Protein AF-A0A5C8FUF2-F1 (afdb_monomer)

Solvent-accessible surface area (backbone atoms only — not comparable to full-atom values): 7375 Å² total; per-residue (Å²): 137,84,82,68,69,65,56,50,54,52,51,47,59,47,56,72,67,44,73,64,75,68,69,52,66,63,63,60,50,50,52,53,53,59,52,44,55,52,45,71,71,69,60,53,59,27,36,35,32,44,60,35,65,96,35,64,66,57,53,54,49,41,70,75,37,76,87,41,49,70,48,51,27,16,84,68,35,82,94,23,50,56,76,91,68,97,74,64,56,33,38,42,30,76,59,70,87,81,80,84,71,74,99,71,94,75,90,77,96,68,97,62,71,53,74,52,75,121

Organism: NCBI:txid29522

pLDDT: mean 71.87, std 22.75, range [31.62, 96.38]

Sequence (118 aa):
MITNKNYVEQYKILNDKNKFYYESNLSIFNMVNEISLFIDYLKPKNILDYGCGNGVLLKLLKHKYPKINIDGYDPAIKEFSVIPNNHYDMIINTDVLEHTYTKKRYCGCSKSYQIFIK

Nearest PDB structures (foldseek):
  5icg-assembly1_A-2  TM=6.491E-01  e=5.049E-02  Thalictrum flavum subsp. glaucum
  2gpy-assembly1_A  TM=6.168E-01  e=5.778E-02  Halalkalibacterium halodurans C-125
  2gpy-assembly1_B  TM=5.607E-01  e=8.661E-02  Halalkalibacterium halodurans C-125
  5zw3-assembly1_B  TM=4.546E-01  e=3.368E-02  Bacillus subtilis subsp. subtilis str. 168
  5zw3-assembly1_A  TM=4.537E-01  e=4.719E-02  Bacillus subtilis subsp. subtilis str. 168

Radius of gyration: 15.16 Å; Cα contacts (8 Å, |Δi|>4): 128; chains: 1; bounding box: 32×31×42 Å

Structure (mmCIF, N/CA/C/O backbone):
data_AF-A0A5C8FUF2-F1
#
_entry.id   AF-A0A5C8FUF2-F1
#
loop_
_atom_site.group_PDB
_atom_site.id
_atom_site.type_symbol
_atom_site.label_atom_id
_atom_site.label_alt_id
_atom_site.label_comp_id
_atom_site.label_asym_id
_atom_site.label_entity_id
_atom_site.label_seq_id
_atom_site.pdbx_PDB_ins_code
_atom_site.Cartn_x
_atom_site.Cartn_y
_atom_site.Cartn_z
_atom_site.occupancy
_atom_site.B_iso_or_equiv
_atom_site.auth_seq_id
_atom_site.auth_comp_id
_atom_site.auth_asym_id
_atom_site.auth_atom_id
_atom_site.pdbx_PDB_model_num
ATOM 1 N N . MET A 1 1 ? -3.321 -12.705 -31.361 1.00 35.84 1 MET A N 1
ATOM 2 C CA . MET A 1 1 ? -2.532 -12.487 -30.129 1.00 35.84 1 MET A CA 1
ATOM 3 C C . MET A 1 1 ? -1.223 -11.805 -30.505 1.00 35.84 1 MET A C 1
ATOM 5 O O . MET A 1 1 ? -0.317 -12.471 -30.981 1.00 35.84 1 MET A O 1
ATOM 9 N N . ILE A 1 2 ? -1.149 -10.477 -30.384 1.00 31.62 2 ILE A N 1
ATOM 10 C CA . ILE A 1 2 ? 0.091 -9.717 -30.603 1.00 31.62 2 ILE A CA 1
ATOM 11 C C . ILE A 1 2 ? 0.739 -9.566 -29.227 1.00 31.62 2 ILE A C 1
ATOM 13 O O . ILE A 1 2 ? 0.352 -8.702 -28.445 1.00 31.62 2 ILE A O 1
ATOM 17 N N . THR A 1 3 ? 1.669 -10.455 -28.884 1.00 41.84 3 THR A N 1
ATOM 18 C CA . THR A 1 3 ? 2.473 -10.324 -27.663 1.00 41.84 3 THR A CA 1
ATOM 19 C C . THR A 1 3 ? 3.472 -9.194 -27.869 1.00 41.84 3 THR A C 1
ATOM 21 O O . THR A 1 3 ? 4.501 -9.360 -28.527 1.00 41.84 3 THR A O 1
ATOM 24 N N . ASN A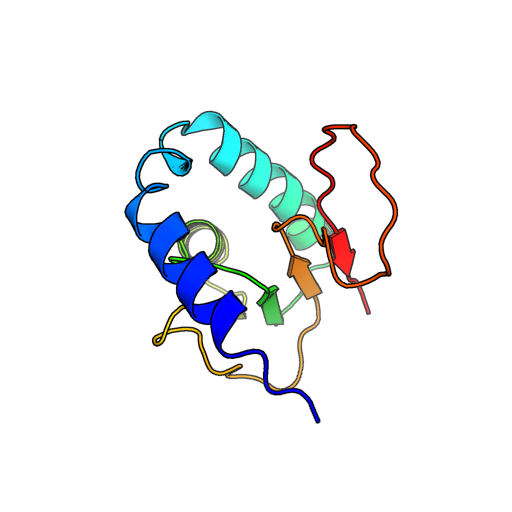 1 4 ? 3.121 -8.024 -27.349 1.00 46.84 4 ASN A N 1
ATOM 25 C CA . ASN A 1 4 ? 3.828 -6.767 -27.529 1.00 46.84 4 ASN A CA 1
ATOM 26 C C . ASN A 1 4 ? 5.077 -6.707 -26.627 1.00 46.84 4 ASN A C 1
ATOM 28 O O . ASN A 1 4 ? 5.119 -5.978 -25.641 1.00 46.84 4 ASN A O 1
ATOM 32 N N . LYS A 1 5 ? 6.096 -7.517 -26.951 1.00 47.34 5 LYS A N 1
ATOM 33 C CA . LYS A 1 5 ? 7.379 -7.603 -26.217 1.00 47.34 5 LYS A CA 1
ATOM 34 C C . LYS A 1 5 ? 8.087 -6.244 -26.059 1.00 47.34 5 LYS A C 1
ATOM 36 O O . LYS A 1 5 ? 8.873 -6.077 -25.139 1.00 47.34 5 LYS A O 1
ATOM 41 N N . ASN A 1 6 ? 7.753 -5.274 -26.911 1.00 55.00 6 ASN A N 1
ATOM 42 C CA . ASN A 1 6 ? 8.388 -3.960 -26.997 1.00 55.00 6 ASN A CA 1
ATOM 43 C C . ASN A 1 6 ? 8.047 -3.021 -25.818 1.00 55.00 6 ASN A C 1
ATOM 45 O O . ASN A 1 6 ? 8.874 -2.211 -25.419 1.00 55.00 6 ASN A O 1
ATOM 49 N N . TYR A 1 7 ? 6.855 -3.138 -25.219 1.00 54.12 7 TYR A N 1
ATOM 50 C CA . TYR A 1 7 ? 6.425 -2.202 -24.165 1.00 54.12 7 TYR A CA 1
ATOM 51 C C . TYR A 1 7 ? 7.139 -2.452 -22.839 1.00 54.12 7 TYR A C 1
ATOM 53 O O . TYR 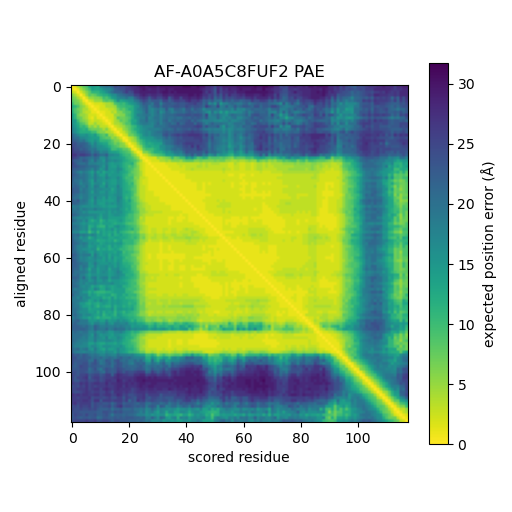A 1 7 ? 7.636 -1.519 -22.221 1.00 54.12 7 TYR A O 1
ATOM 61 N N . VAL A 1 8 ? 7.258 -3.717 -22.429 1.00 56.34 8 VAL A N 1
ATOM 62 C CA . VAL A 1 8 ? 7.955 -4.091 -21.186 1.00 56.34 8 VAL A CA 1
ATOM 63 C C . VAL A 1 8 ? 9.418 -3.638 -21.221 1.00 56.34 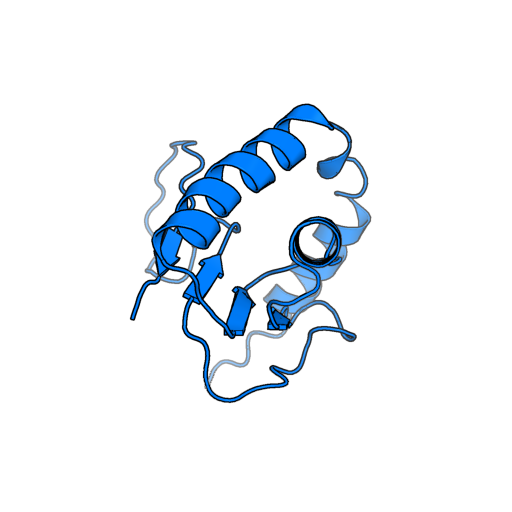8 VAL A C 1
ATOM 65 O O . VAL A 1 8 ? 9.968 -3.214 -20.209 1.00 56.34 8 VAL A O 1
ATOM 68 N N . GLU A 1 9 ? 10.050 -3.696 -22.392 1.00 58.50 9 GLU A N 1
ATOM 69 C CA . GLU A 1 9 ? 11.435 -3.268 -22.585 1.00 58.50 9 GLU A CA 1
ATOM 70 C C . GLU A 1 9 ? 11.574 -1.737 -22.553 1.00 58.50 9 GLU A C 1
ATOM 72 O O . GLU A 1 9 ? 12.472 -1.216 -21.894 1.00 58.50 9 GLU A O 1
ATOM 77 N N . GLN A 1 10 ? 10.627 -1.002 -23.147 1.00 56.66 10 GLN A N 1
ATOM 78 C CA . GLN A 1 10 ? 10.561 0.461 -23.045 1.00 56.66 10 GLN A CA 1
ATOM 79 C C . GLN A 1 10 ? 10.362 0.946 -21.598 1.00 56.66 10 GLN A C 1
ATOM 81 O O . GLN A 1 10 ? 11.044 1.882 -21.176 1.00 56.66 10 GLN A O 1
ATOM 86 N N . TYR A 1 11 ? 9.505 0.282 -20.813 1.00 53.50 11 TYR A N 1
ATOM 87 C CA . TYR A 1 11 ? 9.304 0.596 -19.391 1.00 53.50 11 TYR A CA 1
ATOM 88 C C . TYR A 1 11 ? 10.578 0.390 -18.558 1.00 53.50 11 TYR A C 1
ATOM 90 O O . TYR A 1 11 ? 10.899 1.219 -17.706 1.00 53.50 11 TYR A O 1
ATOM 98 N N . LYS A 1 12 ? 11.364 -0.657 -18.842 1.00 55.91 12 LYS A N 1
ATOM 99 C CA . LYS A 1 12 ? 12.662 -0.879 -18.177 1.00 55.91 12 LYS A CA 1
ATOM 100 C C . LYS A 1 12 ? 13.648 0.260 -18.448 1.00 55.91 12 LYS A C 1
ATOM 102 O O . LYS A 1 12 ? 14.275 0.756 -17.517 1.00 55.91 12 LYS A O 1
ATOM 107 N N . ILE A 1 13 ? 13.730 0.720 -19.699 1.00 56.75 13 ILE A N 1
ATOM 108 C CA . ILE A 1 13 ? 14.621 1.821 -20.105 1.00 56.75 13 ILE A CA 1
ATOM 109 C C . ILE A 1 13 ? 14.196 3.156 -19.464 1.00 56.75 13 ILE A C 1
ATOM 111 O O . ILE A 1 13 ? 15.047 3.982 -19.126 1.00 56.75 13 ILE A O 1
ATOM 115 N N . LEU A 1 14 ? 12.891 3.381 -19.282 1.00 53.75 14 LEU A N 1
ATOM 116 C CA . LEU A 1 14 ? 12.365 4.558 -18.584 1.00 53.75 14 LEU A CA 1
ATOM 117 C C . LEU A 1 14 ? 12.656 4.509 -17.078 1.00 53.75 14 LEU A C 1
ATOM 119 O O . LEU A 1 14 ? 13.020 5.538 -16.514 1.00 53.75 14 LEU A O 1
ATOM 123 N N . ASN A 1 15 ? 12.583 3.335 -16.442 1.00 53.16 15 ASN A N 1
ATOM 124 C CA . ASN A 1 15 ? 12.924 3.169 -15.025 1.00 53.16 15 ASN A CA 1
ATOM 125 C C . ASN A 1 15 ? 14.400 3.459 -14.717 1.00 53.16 15 ASN A C 1
ATOM 127 O O . ASN A 1 15 ? 14.685 4.078 -13.692 1.00 53.16 15 ASN A O 1
ATOM 131 N N . ASP A 1 16 ? 15.324 3.106 -15.616 1.00 48.47 16 ASP A N 1
ATOM 132 C CA . ASP A 1 16 ? 16.747 3.447 -15.458 1.00 48.47 16 ASP A CA 1
ATOM 133 C C . ASP A 1 16 ? 17.007 4.961 -15.553 1.00 48.47 16 ASP A C 1
ATOM 135 O O . ASP A 1 16 ? 17.888 5.493 -14.876 1.00 48.47 16 ASP A O 1
ATOM 139 N N . LYS A 1 17 ? 16.215 5.686 -16.356 1.00 45.59 17 LYS A N 1
ATOM 140 C CA . LYS A 1 17 ? 16.341 7.146 -16.526 1.00 45.59 17 LYS A CA 1
ATOM 141 C C . LYS A 1 17 ? 15.573 7.952 -15.470 1.00 45.59 17 LYS A C 1
ATOM 143 O O . LYS A 1 17 ? 16.004 9.044 -15.110 1.00 45.59 17 LYS A O 1
ATOM 148 N N . ASN A 1 18 ? 14.476 7.414 -14.934 1.00 46.16 18 ASN A N 1
ATOM 149 C CA . ASN A 1 18 ? 13.582 8.085 -13.980 1.00 46.16 18 ASN A CA 1
ATOM 150 C C . ASN A 1 18 ? 13.978 7.923 -12.508 1.00 46.16 18 ASN A C 1
ATOM 152 O O . ASN A 1 18 ? 13.199 8.288 -11.625 1.00 46.16 18 ASN A O 1
ATOM 156 N N . LYS A 1 19 ? 15.209 7.489 -12.214 1.00 43.97 19 LYS A N 1
ATOM 157 C CA . LYS A 1 19 ? 15.776 7.553 -10.855 1.00 43.97 19 LYS A CA 1
ATOM 158 C C . LYS A 1 19 ? 15.641 8.957 -10.226 1.00 43.97 19 LYS A C 1
ATOM 160 O O . LYS A 1 19 ? 15.528 9.062 -9.013 1.00 43.97 19 LYS A O 1
ATOM 165 N N . PHE A 1 20 ? 15.557 10.003 -11.055 1.00 39.97 20 PHE A N 1
ATOM 166 C CA . PHE A 1 20 ? 15.321 11.399 -10.663 1.00 39.97 20 PHE A CA 1
ATOM 167 C C . PHE A 1 20 ? 13.844 11.810 -10.467 1.00 39.97 20 PHE A C 1
ATOM 169 O O . PHE A 1 20 ? 13.580 12.817 -9.815 1.00 39.97 20 PHE A O 1
ATOM 176 N N . TYR A 1 21 ? 12.862 11.080 -11.012 1.00 44.28 21 TYR A N 1
ATOM 177 C CA . TYR A 1 21 ? 11.459 11.540 -11.057 1.00 44.28 21 TYR A CA 1
ATOM 178 C C . TYR A 1 21 ? 10.763 11.504 -9.682 1.00 44.28 21 TYR A C 1
ATOM 180 O O . TYR A 1 21 ? 9.789 12.220 -9.450 1.00 44.28 21 TYR A O 1
ATOM 188 N N . TYR A 1 22 ? 11.298 10.717 -8.744 1.00 46.91 22 TYR A N 1
ATOM 189 C CA . TYR A 1 22 ? 10.781 10.576 -7.379 1.00 46.91 22 TYR A CA 1
ATOM 190 C C . TYR A 1 22 ? 11.517 11.428 -6.330 1.00 46.91 22 TYR A C 1
ATOM 192 O O . TYR A 1 22 ? 11.153 11.374 -5.158 1.00 46.91 22 TYR A O 1
ATOM 200 N N . GLU A 1 23 ? 12.507 12.249 -6.707 1.00 43.66 23 GLU A N 1
ATOM 201 C CA . GLU A 1 23 ? 13.273 13.050 -5.731 1.00 43.66 23 GLU A CA 1
ATOM 202 C C . GLU A 1 23 ? 12.530 14.285 -5.192 1.00 43.66 23 GLU A C 1
ATOM 204 O O . GLU A 1 23 ? 12.980 14.912 -4.231 1.00 43.66 23 GLU A O 1
ATOM 209 N N . SER A 1 24 ? 11.347 14.621 -5.717 1.00 49.34 24 SER A N 1
ATOM 210 C CA . SER A 1 24 ? 10.494 15.606 -5.043 1.00 49.34 24 SER A CA 1
ATOM 211 C C . SER A 1 24 ? 9.717 14.940 -3.897 1.00 49.34 24 SER A C 1
ATOM 213 O O . SER A 1 24 ? 8.601 14.451 -4.069 1.00 49.34 24 SER A O 1
ATOM 215 N N . ASN A 1 25 ? 10.301 14.958 -2.692 1.00 60.78 25 ASN A N 1
ATOM 216 C CA . ASN A 1 25 ? 9.678 14.473 -1.446 1.00 60.78 25 ASN A CA 1
ATOM 217 C C . ASN A 1 25 ? 8.232 14.978 -1.246 1.00 60.78 25 ASN A C 1
ATOM 219 O O . ASN A 1 25 ? 7.413 14.300 -0.633 1.00 60.78 25 ASN A O 1
ATOM 223 N N . LEU A 1 26 ? 7.893 16.147 -1.799 1.00 61.22 26 LEU A N 1
ATOM 224 C CA . LEU A 1 26 ? 6.563 16.740 -1.692 1.00 61.22 26 LEU A CA 1
ATOM 225 C C . LEU A 1 26 ? 5.491 15.999 -2.511 1.00 61.22 26 LEU A C 1
ATOM 227 O O . LEU A 1 26 ? 4.380 15.810 -2.025 1.00 61.22 26 LEU A O 1
ATOM 231 N N . SER A 1 27 ? 5.802 15.546 -3.734 1.00 77.38 27 SER A N 1
ATOM 232 C CA . SER A 1 27 ? 4.797 14.907 -4.598 1.00 77.38 27 SER A CA 1
ATOM 233 C C . SER A 1 27 ? 4.389 13.534 -4.069 1.00 77.38 27 SER A C 1
ATOM 235 O O . SER A 1 27 ? 3.204 13.206 -4.083 1.00 77.38 27 SER A O 1
ATOM 237 N N . ILE A 1 28 ? 5.353 12.738 -3.596 1.00 81.00 28 ILE A N 1
ATOM 238 C CA . ILE A 1 28 ? 5.066 11.423 -3.010 1.00 81.00 28 ILE A CA 1
ATOM 239 C C . ILE A 1 28 ? 4.334 11.564 -1.670 1.00 81.00 28 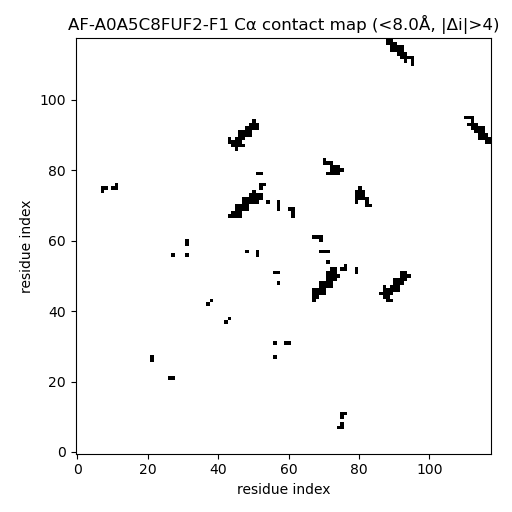ILE A C 1
ATOM 241 O O . ILE A 1 28 ? 3.419 10.797 -1.386 1.00 81.00 28 ILE A O 1
ATOM 245 N N . PHE A 1 29 ? 4.674 12.581 -0.873 1.00 83.19 29 PHE A N 1
ATOM 246 C CA . PHE A 1 29 ? 3.996 12.851 0.393 1.00 83.19 29 PHE A CA 1
ATOM 247 C C . PHE A 1 29 ? 2.532 13.261 0.189 1.00 83.19 29 PHE A C 1
ATOM 249 O O . PHE A 1 29 ? 1.650 12.738 0.869 1.00 83.19 29 PHE A O 1
ATOM 256 N N . ASN A 1 30 ? 2.257 14.130 -0.789 1.00 83.06 30 ASN A N 1
ATOM 257 C CA . ASN A 1 30 ? 0.889 14.512 -1.143 1.00 83.06 30 ASN A CA 1
ATOM 258 C C . ASN A 1 30 ? 0.073 13.301 -1.603 1.00 83.06 30 ASN A C 1
ATOM 260 O O . ASN A 1 30 ? -1.029 13.091 -1.108 1.00 83.06 30 ASN A O 1
ATOM 264 N N . MET A 1 31 ? 0.652 12.457 -2.459 1.00 86.44 31 MET A N 1
ATOM 265 C CA . MET A 1 31 ? 0.014 11.225 -2.923 1.00 86.44 31 MET A CA 1
ATOM 266 C C . MET A 1 31 ? -0.308 10.269 -1.766 1.00 86.44 31 MET A C 1
ATOM 268 O O . MET A 1 31 ? -1.423 9.759 -1.676 1.00 86.44 31 MET A O 1
ATOM 272 N N . VAL A 1 32 ? 0.635 10.061 -0.840 1.00 90.25 32 VAL A N 1
ATOM 273 C CA . VAL A 1 32 ? 0.392 9.255 0.365 1.00 90.25 32 VAL A CA 1
ATOM 274 C C . VAL A 1 32 ? -0.762 9.839 1.175 1.00 90.25 32 VAL A C 1
ATOM 276 O O . VAL A 1 32 ? -1.617 9.077 1.619 1.00 90.25 32 VAL A O 1
ATOM 279 N N . ASN A 1 33 ? -0.820 11.159 1.363 1.00 88.94 33 ASN A N 1
ATOM 280 C CA . ASN A 1 33 ? -1.895 11.800 2.120 1.00 88.94 33 ASN A CA 1
ATOM 281 C C . ASN A 1 33 ? -3.257 11.657 1.438 1.00 88.94 33 ASN A C 1
ATOM 283 O O . ASN A 1 33 ? -4.214 11.286 2.107 1.00 88.94 33 ASN A O 1
ATOM 287 N N . GLU A 1 34 ? -3.342 11.886 0.128 1.00 90.56 34 GLU A N 1
ATOM 288 C CA . GLU A 1 34 ? -4.583 11.725 -0.635 1.00 90.56 34 GLU A CA 1
ATOM 289 C C . GLU A 1 34 ? -5.105 10.289 -0.548 1.00 90.56 34 GLU A C 1
ATOM 291 O O . GLU A 1 34 ? -6.251 10.072 -0.163 1.00 90.56 34 GLU A O 1
ATOM 296 N N . ILE A 1 35 ? -4.246 9.298 -0.803 1.00 92.94 35 ILE A N 1
ATOM 297 C CA . ILE A 1 35 ? -4.600 7.878 -0.686 1.00 92.94 35 ILE A CA 1
ATOM 298 C C . ILE A 1 35 ? -5.015 7.534 0.750 1.00 92.94 35 ILE A C 1
ATOM 300 O O . ILE A 1 35 ? -5.982 6.800 0.954 1.00 92.94 35 ILE A O 1
ATOM 304 N N . SER A 1 36 ? -4.323 8.090 1.748 1.00 94.19 36 SER A N 1
ATOM 305 C CA . SER A 1 36 ? -4.628 7.862 3.166 1.00 94.19 36 SER A CA 1
ATOM 306 C C . SER A 1 36 ? -6.053 8.273 3.524 1.00 94.19 36 SER A C 1
ATOM 308 O O . SER A 1 36 ? -6.712 7.546 4.258 1.00 94.19 36 SER A O 1
ATOM 310 N N . LEU A 1 37 ? -6.564 9.376 2.962 1.00 95.12 37 LEU A N 1
ATOM 311 C CA . LEU A 1 37 ? -7.949 9.801 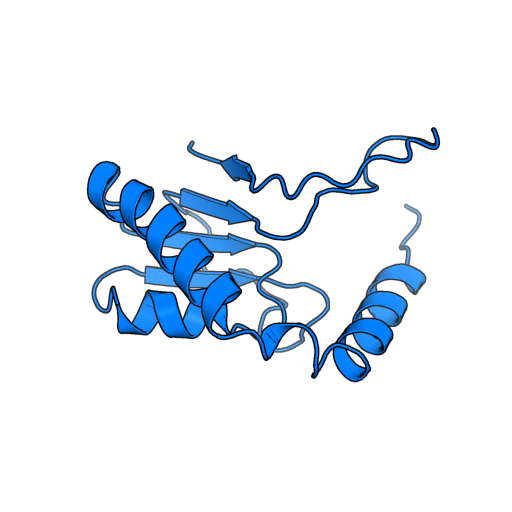3.192 1.00 95.12 37 LEU A CA 1
ATOM 312 C C . LEU A 1 37 ? -8.947 8.709 2.782 1.00 95.12 37 LEU A C 1
ATOM 314 O O . LEU A 1 37 ? -9.905 8.442 3.506 1.00 95.12 37 LEU A O 1
ATOM 318 N N . PHE A 1 38 ? -8.705 8.041 1.651 1.00 94.88 38 PHE A N 1
ATOM 319 C CA . PHE A 1 38 ? -9.562 6.951 1.191 1.00 94.88 38 PHE A CA 1
ATOM 320 C C . PHE A 1 38 ? -9.370 5.670 2.003 1.00 94.88 38 PHE A C 1
ATOM 322 O O . PHE A 1 38 ? -10.356 5.000 2.302 1.00 94.88 38 PHE A O 1
ATOM 329 N N . ILE A 1 39 ? -8.136 5.335 2.394 1.00 95.12 39 ILE A N 1
ATOM 330 C CA . ILE A 1 39 ? -7.864 4.177 3.260 1.00 95.12 39 ILE A CA 1
ATOM 331 C C . ILE A 1 39 ? -8.566 4.345 4.612 1.00 95.12 39 ILE A C 1
ATOM 333 O O . ILE A 1 39 ? -9.235 3.423 5.076 1.00 95.12 39 ILE A O 1
ATOM 337 N N . ASP A 1 40 ? -8.466 5.523 5.224 1.00 95.31 40 ASP A N 1
ATOM 338 C CA . ASP A 1 40 ? -9.055 5.804 6.534 1.00 95.31 40 ASP A CA 1
ATOM 339 C C . ASP A 1 40 ? -10.592 5.795 6.478 1.00 95.31 40 ASP A C 1
ATOM 341 O O . ASP A 1 40 ? -11.254 5.334 7.415 1.00 95.31 40 ASP A O 1
ATOM 345 N N . TYR A 1 41 ? -11.161 6.265 5.361 1.00 95.19 41 TYR A N 1
ATOM 346 C CA . TYR A 1 4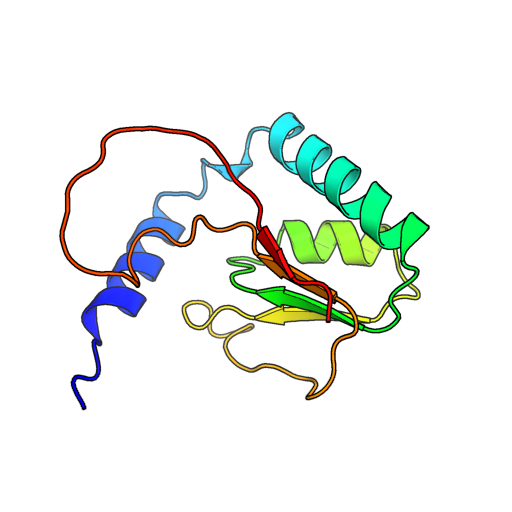1 ? -12.602 6.281 5.124 1.00 95.19 41 TYR A CA 1
ATOM 347 C C . TYR A 1 41 ? -13.169 4.883 4.835 1.00 95.19 41 TYR A C 1
ATOM 349 O O . TYR A 1 41 ? -14.118 4.453 5.491 1.00 95.19 41 TYR A O 1
ATOM 357 N N . LEU A 1 42 ? -12.582 4.160 3.876 1.00 93.38 42 LEU A N 1
ATOM 358 C CA . LEU A 1 42 ? -13.088 2.868 3.396 1.00 93.38 42 LEU A CA 1
ATOM 359 C C . LEU A 1 42 ? -12.671 1.691 4.283 1.00 93.38 42 LEU A C 1
ATOM 361 O O . LEU A 1 42 ? -13.332 0.657 4.276 1.00 93.38 42 LEU A O 1
ATOM 365 N N . LYS A 1 43 ? -11.584 1.839 5.050 1.00 95.75 43 LYS A N 1
ATOM 366 C CA . LYS A 1 43 ? -11.003 0.805 5.921 1.00 95.75 43 LYS A CA 1
ATOM 367 C C . LYS A 1 43 ? -10.795 -0.548 5.211 1.00 95.75 43 LYS A C 1
ATOM 369 O O . LYS A 1 43 ? -11.211 -1.580 5.750 1.00 95.75 43 LYS A O 1
ATOM 374 N N . PRO A 1 44 ? -10.159 -0.576 4.022 1.00 95.62 44 PRO A N 1
ATOM 375 C CA . PRO A 1 44 ? -9.888 -1.822 3.312 1.00 95.62 44 PRO A CA 1
ATOM 376 C C . PRO A 1 44 ? -8.933 -2.707 4.126 1.00 95.62 44 PRO A C 1
ATOM 378 O O . PRO A 1 44 ? -8.063 -2.210 4.844 1.00 95.62 44 PRO A O 1
ATOM 381 N N . LYS A 1 45 ? -9.068 -4.031 4.005 1.00 95.06 45 LYS A N 1
ATOM 382 C CA . LYS A 1 45 ? -8.135 -4.989 4.621 1.00 95.06 45 LYS A CA 1
ATOM 383 C C . LYS A 1 45 ? -7.035 -5.399 3.651 1.00 95.06 45 LYS A C 1
ATOM 385 O O . LYS A 1 45 ? -5.913 -5.639 4.090 1.00 95.06 45 LYS A O 1
ATOM 390 N N . ASN A 1 46 ? -7.365 -5.468 2.363 1.00 94.94 46 ASN A N 1
ATOM 391 C CA . ASN A 1 46 ? -6.464 -5.843 1.281 1.00 94.94 46 ASN A CA 1
ATOM 392 C C . ASN A 1 46 ? -6.448 -4.747 0.210 1.00 94.94 46 ASN A C 1
ATOM 394 O O . ASN A 1 46 ? -7.484 -4.448 -0.384 1.00 94.94 46 ASN A O 1
ATOM 398 N N . ILE A 1 47 ? -5.276 -4.185 -0.065 1.00 95.50 47 ILE A N 1
ATOM 399 C CA . ILE A 1 47 ? -5.055 -3.144 -1.072 1.00 95.50 47 ILE A CA 1
ATOM 400 C C . ILE A 1 47 ? -4.058 -3.655 -2.114 1.00 95.50 47 ILE A C 1
ATOM 402 O O . ILE A 1 47 ? -3.065 -4.282 -1.749 1.00 95.50 47 ILE A O 1
ATOM 406 N N . LEU A 1 48 ? -4.290 -3.349 -3.389 1.00 94.88 48 LEU A N 1
ATOM 407 C CA . LEU A 1 48 ? -3.319 -3.553 -4.465 1.00 94.88 48 LEU A CA 1
ATOM 408 C C . LEU A 1 48 ? -2.871 -2.208 -5.045 1.00 94.88 48 LEU A C 1
ATOM 410 O O . LEU A 1 48 ? -3.707 -1.440 -5.510 1.00 94.88 48 LEU A O 1
ATOM 414 N N . ASP A 1 49 ? -1.566 -1.950 -5.062 1.00 93.00 49 ASP A N 1
ATOM 415 C CA . ASP A 1 49 ? -0.934 -0.887 -5.850 1.00 93.00 49 ASP A CA 1
ATOM 416 C C . ASP A 1 49 ? -0.570 -1.448 -7.234 1.00 93.00 49 ASP A C 1
ATOM 418 O O . ASP A 1 49 ? 0.390 -2.211 -7.388 1.00 93.00 49 ASP A O 1
ATOM 422 N N . TYR A 1 50 ? -1.407 -1.151 -8.226 1.00 90.88 50 TYR A N 1
ATOM 423 C CA . TYR A 1 50 ? -1.279 -1.624 -9.599 1.00 90.88 50 TYR A CA 1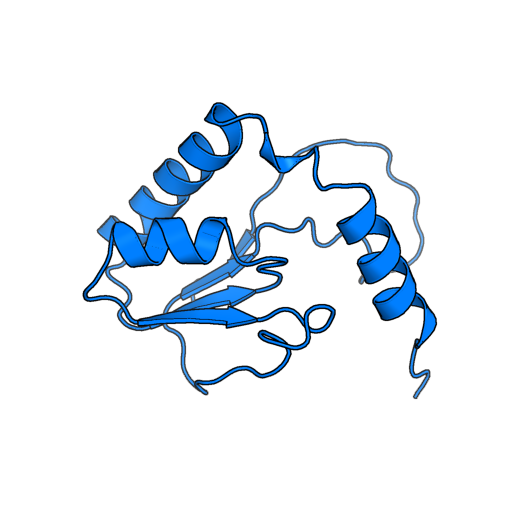
ATOM 424 C C . TYR A 1 50 ? -0.429 -0.642 -10.412 1.00 90.88 50 TYR A C 1
ATOM 426 O O . TYR A 1 50 ? -0.791 0.523 -10.560 1.00 90.88 50 TYR A O 1
ATOM 434 N N . GLY A 1 51 ? 0.681 -1.126 -10.970 1.00 88.12 51 GLY A N 1
ATOM 435 C CA . GLY A 1 51 ? 1.724 -0.285 -11.560 1.00 88.12 51 GLY A CA 1
ATOM 436 C C . GLY A 1 51 ? 2.661 0.307 -10.504 1.00 88.12 51 GLY A C 1
ATOM 437 O O . GLY A 1 51 ? 3.050 1.467 -10.602 1.00 88.12 51 GLY A O 1
ATOM 438 N N . CYS A 1 52 ? 3.011 -0.463 -9.466 1.00 89.81 52 CYS A N 1
ATOM 439 C CA . CYS A 1 52 ? 3.762 0.054 -8.315 1.00 89.81 52 CYS A CA 1
ATOM 440 C C . CYS A 1 52 ? 5.221 0.452 -8.623 1.00 89.81 52 CYS A C 1
ATOM 442 O O . CYS A 1 52 ? 5.914 0.985 -7.744 1.00 89.81 52 CYS A O 1
ATOM 444 N N . GLY A 1 53 ? 5.733 0.154 -9.826 1.00 87.69 53 GLY A N 1
ATOM 445 C CA . GLY A 1 53 ? 7.121 0.384 -10.209 1.00 87.69 53 GLY A CA 1
ATOM 446 C C . GLY A 1 53 ? 8.090 -0.218 -9.193 1.00 87.69 53 GLY A C 1
ATOM 447 O O . GLY A 1 53 ? 7.919 -1.339 -8.716 1.00 87.69 53 GLY A O 1
ATOM 448 N N . ASN A 1 54 ? 9.086 0.566 -8.782 1.00 86.50 54 ASN A N 1
ATOM 449 C CA . ASN A 1 54 ? 10.076 0.159 -7.776 1.00 86.50 54 ASN A CA 1
ATOM 450 C C . ASN A 1 54 ? 9.513 0.057 -6.333 1.00 86.50 54 ASN A C 1
ATOM 452 O O . ASN A 1 54 ? 10.269 -0.197 -5.388 1.00 86.50 54 ASN A O 1
ATOM 456 N N . GLY A 1 55 ? 8.209 0.284 -6.131 1.00 89.19 55 GLY A N 1
ATOM 457 C CA . GLY A 1 55 ? 7.513 0.065 -4.861 1.00 89.19 55 GLY A CA 1
ATOM 458 C C . GLY A 1 55 ? 7.761 1.135 -3.794 1.00 89.19 55 GLY A C 1
ATOM 459 O O . GLY A 1 55 ? 7.675 0.839 -2.602 1.00 89.19 55 GLY A O 1
ATOM 460 N N . VAL A 1 56 ? 8.102 2.372 -4.176 1.00 89.69 56 VAL A N 1
ATOM 461 C CA . VAL A 1 56 ? 8.328 3.473 -3.214 1.00 89.69 56 VAL A CA 1
ATOM 462 C C . VAL A 1 56 ? 7.039 3.811 -2.457 1.00 89.69 56 VAL A C 1
ATOM 464 O O . VAL A 1 56 ? 7.041 3.815 -1.226 1.00 89.69 56 VAL A O 1
ATOM 467 N N . LEU A 1 57 ? 5.932 4.022 -3.179 1.00 89.81 57 LEU A N 1
ATOM 468 C CA . LEU A 1 57 ? 4.616 4.285 -2.591 1.00 89.81 57 LEU A CA 1
ATOM 469 C C . LEU A 1 57 ? 4.164 3.122 -1.699 1.00 89.81 57 LEU A C 1
ATOM 471 O O . LEU A 1 57 ? 3.832 3.332 -0.533 1.00 89.81 57 LEU A O 1
ATOM 475 N N . LEU A 1 58 ? 4.246 1.894 -2.222 1.00 92.38 58 LEU A N 1
ATOM 476 C CA . LEU A 1 58 ? 3.960 0.659 -1.494 1.00 92.38 58 LEU A CA 1
ATOM 477 C C . LEU A 1 58 ? 4.667 0.602 -0.130 1.00 92.38 58 LEU A C 1
ATOM 479 O O . LEU A 1 58 ? 4.031 0.315 0.883 1.00 92.38 58 LEU A O 1
ATOM 483 N N . LYS A 1 59 ? 5.975 0.891 -0.078 1.00 92.44 59 LYS A N 1
ATOM 484 C CA . LYS A 1 59 ? 6.752 0.876 1.175 1.00 92.44 59 LYS A CA 1
ATOM 485 C C . LYS A 1 59 ? 6.251 1.917 2.176 1.00 92.44 59 LYS A C 1
ATOM 487 O O . LYS A 1 59 ? 6.114 1.600 3.357 1.00 92.44 59 LYS A O 1
ATOM 492 N N . LEU A 1 60 ? 5.958 3.133 1.715 1.00 93.50 60 LEU A N 1
ATOM 493 C CA . LEU A 1 60 ? 5.450 4.211 2.568 1.00 93.50 60 LEU A CA 1
ATOM 494 C C . LEU A 1 60 ? 4.063 3.880 3.131 1.00 93.50 60 LEU A C 1
ATOM 496 O O . LEU A 1 60 ? 3.829 4.053 4.329 1.00 93.50 60 LEU A O 1
ATOM 500 N N . LEU A 1 61 ? 3.166 3.347 2.297 1.00 94.19 61 LEU A N 1
ATOM 501 C CA . LEU A 1 61 ? 1.832 2.931 2.726 1.00 94.19 61 LEU A CA 1
ATOM 502 C C . LEU A 1 61 ? 1.895 1.757 3.709 1.00 94.19 61 LEU A C 1
ATOM 504 O O . LEU A 1 61 ? 1.237 1.814 4.744 1.00 94.19 61 LEU A O 1
ATOM 508 N N . LYS A 1 62 ? 2.738 0.743 3.461 1.00 95.44 62 LYS A N 1
ATOM 509 C CA . LYS A 1 62 ? 2.965 -0.368 4.406 1.00 95.44 62 LYS A CA 1
ATOM 510 C C . LYS A 1 62 ? 3.469 0.112 5.761 1.00 95.44 62 LYS A C 1
ATOM 512 O O . LYS A 1 62 ? 3.015 -0.374 6.791 1.00 95.44 62 LYS A O 1
ATOM 517 N N . HIS A 1 63 ? 4.399 1.066 5.762 1.00 94.44 63 HIS A N 1
ATOM 518 C CA . HIS A 1 63 ? 4.921 1.642 6.996 1.00 94.44 63 HIS A CA 1
ATOM 519 C C . HIS A 1 63 ? 3.836 2.405 7.771 1.00 94.44 63 HIS A C 1
ATOM 521 O O . HIS A 1 63 ? 3.743 2.276 8.989 1.00 94.44 63 HIS A O 1
ATOM 527 N N . LYS A 1 64 ? 2.997 3.185 7.076 1.00 95.31 64 LYS A N 1
ATOM 528 C CA . LYS A 1 64 ? 1.903 3.950 7.695 1.00 95.31 64 LYS A CA 1
ATOM 529 C C . LYS A 1 64 ? 0.755 3.056 8.184 1.00 95.31 64 LYS A C 1
ATOM 531 O O . LYS A 1 64 ? 0.166 3.337 9.224 1.00 95.31 64 LYS A O 1
ATOM 536 N N . TYR A 1 65 ? 0.471 1.970 7.468 1.00 96.38 65 TYR A N 1
ATOM 537 C CA . TYR A 1 65 ? -0.644 1.058 7.722 1.00 96.38 65 TYR A CA 1
ATOM 538 C C . TYR A 1 65 ? -0.171 -0.388 7.948 1.00 96.38 65 TYR A C 1
ATOM 540 O O . TYR A 1 65 ? -0.526 -1.282 7.180 1.00 96.38 65 TYR A O 1
ATOM 548 N N . PRO A 1 66 ? 0.566 -0.675 9.037 1.00 94.88 66 PRO A N 1
ATOM 549 C CA . PRO A 1 66 ? 1.204 -1.980 9.250 1.00 94.88 66 PRO A CA 1
ATOM 550 C C . PRO A 1 66 ? 0.222 -3.146 9.455 1.00 94.88 66 PRO A C 1
ATOM 552 O O . PRO A 1 66 ? 0.633 -4.302 9.468 1.00 94.88 66 PRO A O 1
ATOM 555 N N . LYS A 1 67 ? -1.070 -2.856 9.661 1.00 96.06 67 LYS A N 1
ATOM 556 C CA . LYS A 1 67 ? -2.132 -3.858 9.860 1.00 96.06 67 LYS A CA 1
ATOM 557 C C . LYS A 1 67 ? -2.953 -4.142 8.599 1.00 96.06 67 LYS A C 1
ATOM 559 O O . LYS A 1 67 ? -3.790 -5.040 8.632 1.00 96.06 67 LYS A O 1
ATOM 564 N N . ILE A 1 68 ? -2.764 -3.365 7.533 1.00 95.50 68 ILE A N 1
ATOM 565 C CA . ILE A 1 68 ? -3.453 -3.559 6.254 1.00 95.50 68 ILE A CA 1
ATOM 566 C C . ILE A 1 68 ? -2.533 -4.385 5.359 1.00 95.50 68 ILE A C 1
ATOM 568 O O . ILE A 1 68 ? -1.333 -4.116 5.283 1.00 95.50 68 ILE A O 1
ATOM 572 N N . ASN A 1 69 ? -3.084 -5.386 4.676 1.00 95.62 69 ASN A N 1
ATOM 573 C CA . ASN A 1 69 ? -2.335 -6.093 3.652 1.00 95.62 69 ASN A CA 1
ATOM 574 C C . ASN A 1 69 ? -2.292 -5.225 2.393 1.00 95.62 69 ASN A C 1
ATOM 576 O O . ASN A 1 69 ? -3.327 -4.961 1.788 1.00 95.62 69 ASN A O 1
ATOM 580 N N . ILE A 1 70 ? -1.107 -4.755 2.017 1.00 95.62 70 ILE A N 1
ATOM 581 C CA . ILE A 1 70 ? -0.915 -3.922 0.829 1.00 95.62 70 ILE A CA 1
ATOM 582 C C . ILE A 1 70 ? 0.053 -4.656 -0.087 1.00 95.62 70 ILE A C 1
ATOM 584 O O . ILE A 1 70 ? 1.189 -4.907 0.297 1.00 95.62 70 ILE A O 1
ATOM 588 N N . ASP A 1 71 ? -0.365 -4.992 -1.293 1.00 95.50 71 ASP A N 1
ATOM 589 C CA . ASP A 1 71 ? 0.480 -5.658 -2.278 1.00 95.50 71 ASP A CA 1
ATOM 590 C C . ASP A 1 71 ? 0.812 -4.712 -3.426 1.00 95.50 71 ASP A C 1
ATOM 592 O O . ASP A 1 71 ? 0.094 -3.747 -3.677 1.00 95.50 71 ASP A O 1
ATOM 596 N N . GLY A 1 72 ? 1.926 -4.976 -4.104 1.00 93.12 72 GLY A N 1
ATOM 597 C CA . GLY A 1 72 ? 2.324 -4.256 -5.308 1.00 93.12 72 GLY A CA 1
ATOM 598 C C . GLY A 1 72 ? 2.349 -5.199 -6.494 1.00 93.12 72 GLY A C 1
ATOM 599 O O . GLY A 1 72 ? 2.813 -6.334 -6.364 1.00 93.12 72 GLY A O 1
ATOM 600 N N . TYR A 1 73 ? 1.872 -4.719 -7.635 1.00 92.44 73 TYR A N 1
ATOM 601 C CA . TYR A 1 73 ? 1.992 -5.415 -8.905 1.00 92.44 73 TYR A CA 1
ATOM 602 C C . TYR A 1 73 ? 2.542 -4.481 -9.974 1.00 92.44 73 TYR A C 1
ATOM 604 O O . TYR A 1 73 ? 2.005 -3.400 -10.197 1.00 92.44 73 TYR A O 1
ATOM 612 N N . ASP A 1 74 ? 3.578 -4.926 -10.674 1.00 88.75 74 ASP A N 1
ATOM 613 C CA . ASP A 1 74 ? 4.098 -4.274 -11.866 1.00 88.75 74 ASP A CA 1
ATOM 614 C C . ASP A 1 74 ? 4.713 -5.336 -12.798 1.00 88.75 74 ASP A C 1
ATOM 616 O O . ASP A 1 74 ? 5.693 -5.988 -12.426 1.00 88.75 74 ASP A O 1
ATOM 620 N N . PRO A 1 75 ? 4.180 -5.539 -14.017 1.00 86.06 75 PRO A N 1
ATOM 621 C CA . PRO A 1 75 ? 4.690 -6.556 -14.936 1.00 86.06 75 PRO A CA 1
ATOM 622 C C . PRO A 1 75 ? 6.106 -6.260 -15.458 1.00 86.06 75 PRO A C 1
ATOM 624 O O . PRO A 1 75 ? 6.770 -7.170 -15.963 1.00 86.06 75 PRO A O 1
ATOM 627 N N . ALA A 1 76 ? 6.581 -5.013 -15.371 1.00 85.31 76 ALA A N 1
ATOM 628 C CA . ALA A 1 76 ? 7.922 -4.623 -15.795 1.00 85.31 76 ALA A CA 1
ATOM 629 C C . ALA A 1 76 ? 8.989 -4.868 -14.714 1.00 85.31 76 ALA A C 1
ATOM 631 O O . ALA A 1 76 ? 10.173 -4.968 -15.056 1.00 85.31 76 ALA A O 1
ATOM 632 N N . ILE A 1 77 ? 8.588 -5.024 -13.446 1.00 83.94 77 ILE A N 1
ATOM 633 C CA . ILE A 1 77 ? 9.478 -5.286 -12.309 1.00 83.94 77 ILE A CA 1
ATOM 634 C C . ILE A 1 77 ? 9.360 -6.745 -11.877 1.00 83.94 77 ILE A C 1
ATOM 636 O O . ILE A 1 77 ? 8.302 -7.210 -11.463 1.00 83.94 77 ILE A O 1
ATOM 640 N N . LYS A 1 78 ? 10.464 -7.495 -11.953 1.00 86.94 78 LYS A N 1
ATOM 641 C CA . LYS A 1 78 ? 10.470 -8.949 -11.719 1.00 86.94 78 LYS A CA 1
ATOM 642 C C . LYS A 1 78 ? 9.911 -9.313 -10.339 1.00 86.94 78 LYS A C 1
ATOM 644 O O . LYS A 1 78 ? 9.145 -10.267 -10.228 1.00 86.94 78 LYS A O 1
ATOM 649 N N . GLU A 1 79 ? 10.255 -8.536 -9.320 1.00 89.00 79 GLU A N 1
ATOM 650 C CA . GLU A 1 79 ? 9.846 -8.715 -7.926 1.00 89.00 79 GLU A CA 1
ATOM 651 C C . GLU A 1 79 ? 8.342 -8.497 -7.710 1.00 89.00 79 GLU A C 1
ATOM 653 O O . GLU A 1 79 ? 7.769 -9.101 -6.809 1.00 89.00 79 GLU A O 1
ATOM 658 N N . PHE A 1 80 ? 7.703 -7.677 -8.549 1.00 89.31 80 PHE A N 1
ATOM 659 C CA . PHE A 1 80 ? 6.276 -7.348 -8.475 1.00 89.31 80 PHE A CA 1
ATOM 660 C C . PHE A 1 80 ? 5.482 -7.918 -9.660 1.00 89.31 80 PHE A C 1
ATOM 662 O O . PHE A 1 80 ? 4.330 -7.560 -9.878 1.00 89.31 80 PHE A O 1
ATOM 669 N N . SER A 1 81 ? 6.070 -8.837 -10.429 1.00 89.56 81 SER A N 1
ATOM 670 C CA . SER A 1 81 ? 5.472 -9.358 -11.667 1.00 89.56 81 SER A CA 1
ATOM 671 C C . SER A 1 81 ? 4.340 -10.370 -11.454 1.00 89.56 81 SER A C 1
ATOM 673 O O . SER A 1 81 ? 3.731 -10.833 -12.421 1.00 89.56 81 SER A O 1
ATOM 675 N N . VAL A 1 82 ? 4.038 -10.716 -10.201 1.00 88.25 82 VAL A N 1
ATOM 676 C CA . VAL A 1 82 ? 3.000 -11.677 -9.820 1.00 88.25 82 VAL A CA 1
ATOM 677 C C . VAL A 1 82 ? 2.088 -11.030 -8.791 1.00 88.25 82 VAL A C 1
ATOM 679 O O . VAL A 1 82 ? 2.565 -10.477 -7.805 1.00 88.25 82 VAL A O 1
ATOM 682 N N . ILE A 1 83 ? 0.776 -11.125 -9.011 1.00 88.06 83 ILE A N 1
ATOM 683 C CA . ILE A 1 83 ? -0.221 -10.693 -8.030 1.00 88.06 83 ILE A CA 1
ATOM 684 C C . ILE A 1 83 ? -0.326 -11.786 -6.955 1.00 88.06 83 ILE A C 1
ATOM 686 O O . ILE A 1 83 ? -0.676 -12.920 -7.291 1.00 88.06 83 ILE A O 1
ATOM 690 N N . PRO A 1 84 ? -0.019 -11.485 -5.682 1.00 79.69 84 PRO A N 1
ATOM 691 C CA . PRO A 1 84 ? 0.064 -12.505 -4.638 1.00 79.69 84 PRO A CA 1
ATOM 692 C C . PRO A 1 84 ? -1.304 -12.931 -4.083 1.00 79.69 84 PRO A C 1
ATOM 694 O O . PRO A 1 84 ? -1.424 -14.049 -3.587 1.00 79.69 84 PRO A O 1
ATOM 697 N N . ASN A 1 85 ? -2.333 -12.081 -4.168 1.00 79.25 85 ASN A N 1
ATOM 698 C CA . ASN A 1 85 ? -3.673 -12.362 -3.650 1.00 79.25 85 ASN A CA 1
ATOM 699 C C . ASN A 1 85 ? -4.737 -12.257 -4.758 1.00 79.25 85 ASN A C 1
ATOM 701 O O . ASN A 1 85 ? -4.595 -11.495 -5.710 1.00 79.25 85 ASN A O 1
ATOM 705 N N . ASN A 1 86 ? -5.822 -13.022 -4.649 1.00 76.50 86 ASN A N 1
ATOM 706 C CA . ASN A 1 86 ? -6.911 -13.030 -5.633 1.00 76.50 86 ASN A CA 1
ATOM 707 C C . ASN A 1 86 ? -8.066 -12.075 -5.277 1.00 76.50 86 ASN A C 1
ATOM 709 O O . ASN A 1 86 ? -8.954 -11.873 -6.107 1.00 76.50 86 ASN A O 1
ATOM 713 N N . HIS A 1 87 ? -8.062 -11.490 -4.074 1.00 88.56 87 HIS A N 1
ATOM 714 C CA . HIS A 1 87 ? -9.104 -10.580 -3.607 1.00 88.56 87 HIS A CA 1
ATOM 715 C C . HIS A 1 87 ? -8.521 -9.316 -2.965 1.00 88.56 87 HIS A C 1
ATOM 717 O O . HIS A 1 87 ? -7.754 -9.390 -2.004 1.00 88.56 87 HIS A O 1
ATOM 723 N N . TYR A 1 88 ? -8.952 -8.156 -3.464 1.00 93.12 88 TYR A N 1
ATOM 724 C CA . TYR A 1 88 ? -8.594 -6.838 -2.947 1.00 93.12 88 TYR A CA 1
ATOM 725 C C . TYR A 1 88 ? -9.853 -6.001 -2.738 1.00 93.12 88 TYR A C 1
ATOM 727 O O . TYR A 1 88 ? -10.750 -6.006 -3.581 1.00 93.12 88 TYR A O 1
ATOM 735 N N . ASP A 1 89 ? -9.893 -5.280 -1.621 1.00 93.12 89 ASP A N 1
ATOM 736 C CA . ASP A 1 89 ? -10.990 -4.379 -1.256 1.00 93.12 89 ASP A CA 1
ATOM 737 C C . ASP A 1 89 ? -10.798 -2.991 -1.896 1.00 93.12 89 ASP A C 1
ATOM 739 O O . ASP A 1 89 ? -11.744 -2.223 -2.048 1.00 93.12 89 ASP A O 1
ATOM 743 N N . MET A 1 90 ? -9.559 -2.665 -2.277 1.00 93.25 90 MET A N 1
ATOM 744 C CA . MET A 1 90 ? -9.184 -1.417 -2.936 1.00 93.25 90 MET A CA 1
ATOM 745 C C . MET A 1 90 ? -8.037 -1.655 -3.917 1.00 93.25 90 MET A C 1
ATOM 747 O O . MET A 1 90 ? -7.067 -2.342 -3.593 1.00 93.25 90 MET A O 1
ATOM 751 N N . ILE A 1 91 ? -8.122 -1.038 -5.098 1.00 92.44 91 ILE A N 1
ATOM 752 C CA . ILE A 1 91 ? -7.029 -1.013 -6.072 1.00 92.44 91 ILE A CA 1
ATOM 753 C C . ILE A 1 91 ? -6.638 0.442 -6.330 1.00 92.44 91 ILE A C 1
ATOM 755 O O . ILE A 1 91 ? -7.460 1.269 -6.734 1.00 92.44 91 ILE A O 1
ATOM 759 N N . ILE A 1 92 ? -5.369 0.738 -6.084 1.00 91.19 92 ILE A N 1
ATOM 760 C CA . ILE A 1 92 ? -4.729 2.016 -6.364 1.00 91.19 92 ILE A CA 1
ATOM 761 C C . ILE A 1 92 ? -4.017 1.874 -7.707 1.00 91.19 92 ILE A C 1
ATOM 763 O O . ILE A 1 92 ? -3.284 0.913 -7.916 1.00 91.19 92 ILE A O 1
ATOM 767 N N . ASN A 1 93 ? -4.220 2.828 -8.610 1.00 88.44 93 ASN A N 1
ATOM 768 C CA . ASN A 1 93 ? -3.389 2.977 -9.796 1.00 88.44 93 ASN A CA 1
ATOM 769 C C . ASN A 1 93 ? -2.964 4.443 -9.906 1.00 88.44 93 ASN A C 1
ATOM 771 O O . ASN A 1 93 ? -3.809 5.342 -9.993 1.00 88.44 93 ASN A O 1
ATOM 775 N N . THR A 1 94 ? -1.652 4.669 -9.848 1.00 78.31 94 THR A N 1
ATOM 776 C CA . THR A 1 94 ? -1.067 6.014 -9.909 1.00 78.31 94 THR A CA 1
ATOM 777 C C . THR A 1 94 ? -0.392 6.333 -11.234 1.00 78.31 94 THR A C 1
ATOM 779 O O . THR A 1 94 ? -0.036 7.493 -11.453 1.00 78.31 94 THR A O 1
ATOM 782 N N . ASP A 1 95 ? -0.261 5.343 -12.121 1.00 67.19 95 ASP A N 1
ATOM 783 C CA . ASP A 1 95 ? 0.208 5.572 -13.478 1.00 67.19 95 ASP A CA 1
ATOM 784 C C . ASP A 1 95 ? -0.967 6.026 -14.348 1.00 67.19 95 ASP A C 1
ATOM 786 O O . ASP A 1 95 ? -2.096 5.526 -14.248 1.00 67.19 95 ASP A O 1
ATOM 790 N N . VAL A 1 96 ? -0.710 7.017 -15.194 1.00 53.16 96 VAL A N 1
ATOM 791 C CA . VAL A 1 96 ? -1.722 7.514 -16.118 1.00 53.16 96 VAL A CA 1
ATOM 792 C C . VAL A 1 96 ? -1.992 6.379 -17.101 1.00 53.16 96 VAL A C 1
ATOM 794 O O . VAL A 1 96 ? -1.086 5.909 -17.783 1.00 53.16 96 VAL A O 1
ATOM 797 N N . LEU A 1 97 ? -3.242 5.917 -17.196 1.00 46.88 97 LEU A N 1
ATOM 798 C CA . LEU A 1 97 ? -3.686 4.974 -18.230 1.00 46.88 97 LEU A CA 1
ATOM 799 C C . LEU A 1 97 ? -3.695 5.655 -19.614 1.00 46.88 97 LEU A C 1
ATOM 801 O O . LEU A 1 97 ? -4.708 5.707 -20.311 1.00 46.88 97 LEU A O 1
ATOM 805 N N . GLU A 1 98 ? -2.565 6.203 -20.041 1.00 47.47 98 GLU A N 1
ATOM 806 C CA . GLU A 1 98 ? -2.357 6.717 -21.380 1.00 47.47 98 GLU A CA 1
ATOM 807 C C . GLU A 1 98 ? -1.826 5.587 -22.266 1.00 47.47 98 GLU A C 1
ATOM 809 O O . GLU A 1 98 ? -0.644 5.279 -22.274 1.00 47.47 98 GLU A O 1
ATOM 814 N N . HIS A 1 99 ? -2.757 4.989 -23.030 1.00 46.56 99 HIS A N 1
ATOM 815 C CA . HIS A 1 99 ? -2.568 4.077 -24.182 1.00 46.56 99 HIS A CA 1
ATOM 816 C C . HIS A 1 99 ? -3.107 2.637 -24.065 1.00 46.56 99 HIS A C 1
ATOM 818 O O . HIS A 1 99 ? -2.465 1.696 -24.528 1.00 46.56 99 HIS A O 1
ATOM 824 N N . THR A 1 100 ? -4.354 2.442 -23.619 1.00 41.88 100 THR A N 1
ATOM 825 C CA . THR A 1 100 ? -5.125 1.232 -24.011 1.00 41.88 100 THR A CA 1
ATOM 826 C C . THR A 1 100 ? -6.379 1.504 -24.847 1.00 41.88 100 THR A C 1
ATOM 828 O O . THR A 1 100 ? -6.948 0.562 -25.393 1.00 41.88 100 THR A O 1
ATOM 831 N N . TYR A 1 101 ? -6.742 2.767 -25.099 1.00 37.66 101 TYR A N 1
ATOM 832 C CA . TYR A 1 101 ? -7.768 3.128 -26.086 1.00 37.66 101 TYR A CA 1
ATOM 833 C C . TYR A 1 101 ? -7.158 3.899 -27.265 1.00 37.66 101 TYR A C 1
ATOM 835 O O . TYR A 1 101 ? -6.739 5.041 -27.134 1.00 37.66 101 TYR A O 1
ATOM 843 N N . THR A 1 102 ? -7.079 3.215 -28.411 1.00 33.16 102 THR A N 1
ATOM 844 C CA . THR A 1 102 ? -7.089 3.724 -29.800 1.00 33.16 102 THR A CA 1
ATOM 845 C C . THR A 1 102 ? -6.522 5.127 -30.080 1.00 33.16 102 THR A C 1
ATOM 847 O O . THR A 1 102 ? -7.111 6.128 -29.687 1.00 33.16 102 THR A O 1
ATOM 850 N N . LYS A 1 103 ? -5.461 5.189 -30.908 1.00 38.34 103 LYS A N 1
ATOM 851 C CA . LYS A 1 103 ? -4.993 6.358 -31.692 1.00 38.34 103 LYS A CA 1
ATOM 852 C C . LYS A 1 103 ? -5.989 7.537 -31.721 1.00 38.34 103 LYS A C 1
ATOM 854 O O . LYS A 1 103 ? -6.880 7.559 -32.565 1.00 38.34 103 LYS A O 1
ATOM 859 N N . LYS A 1 104 ? -5.756 8.558 -30.897 1.00 33.66 104 LYS A N 1
ATOM 860 C CA . LYS A 1 104 ? -5.993 9.974 -31.219 1.00 33.66 104 LYS A CA 1
ATOM 861 C C . LYS A 1 104 ? -5.158 10.826 -30.266 1.00 33.66 104 LYS A C 1
ATOM 863 O O . LYS A 1 104 ? -5.237 10.683 -29.054 1.00 33.66 104 LYS A O 1
ATOM 868 N N . ARG A 1 105 ? -4.302 11.665 -30.853 1.00 39.38 105 ARG A N 1
ATOM 869 C CA . ARG A 1 105 ? -3.473 12.651 -30.153 1.00 39.38 105 ARG A CA 1
ATOM 870 C C . ARG A 1 105 ? -4.391 13.558 -29.336 1.00 39.38 105 ARG A C 1
ATOM 872 O O . ARG A 1 105 ? -5.201 14.256 -29.937 1.00 39.38 105 ARG A O 1
ATOM 879 N N . TYR A 1 106 ? -4.195 13.608 -28.026 1.00 33.41 106 TYR A N 1
ATOM 880 C CA . TYR A 1 106 ? -4.600 14.752 -27.223 1.00 33.41 106 TYR A CA 1
ATOM 881 C C . TYR A 1 106 ? -3.412 15.176 -26.368 1.00 33.41 106 TYR A C 1
ATOM 883 O O . TYR A 1 106 ? -2.873 14.410 -25.580 1.00 33.41 106 TYR A O 1
ATOM 891 N N . CYS A 1 107 ? -2.962 16.398 -26.632 1.00 38.53 107 CYS A N 1
ATOM 892 C CA . CYS A 1 107 ? -2.054 17.146 -25.785 1.00 38.53 107 CYS A CA 1
ATOM 893 C C . CYS A 1 107 ? -2.880 17.636 -24.588 1.00 38.53 107 CYS A C 1
ATOM 895 O O . CYS A 1 107 ? -3.920 18.259 -24.802 1.00 38.53 107 CYS A O 1
ATOM 897 N N . GLY A 1 108 ? -2.462 17.340 -23.359 1.00 34.56 108 GLY A N 1
ATOM 898 C CA . GLY A 1 108 ? -3.178 17.798 -22.168 1.00 34.56 108 GLY A CA 1
ATOM 899 C C . GLY A 1 108 ? -2.726 17.087 -20.902 1.00 34.56 108 GLY A C 1
ATOM 900 O O . GLY A 1 108 ? -3.306 16.084 -20.508 1.00 34.56 108 GLY A O 1
ATOM 901 N N . CYS A 1 109 ? -1.687 17.627 -20.271 1.00 44.16 109 CYS A N 1
ATOM 902 C CA . CYS A 1 109 ? -1.236 17.238 -18.941 1.00 44.16 109 CYS A CA 1
ATOM 903 C C . CYS A 1 109 ? -2.350 17.484 -17.907 1.00 44.16 109 CYS A C 1
ATOM 905 O O . CYS A 1 109 ? -2.736 18.628 -17.677 1.00 44.16 109 CYS A O 1
ATOM 907 N N . SER A 1 110 ? -2.841 16.420 -17.269 1.00 35.78 110 SER A N 1
ATOM 908 C CA . SER A 1 110 ? -3.519 16.486 -15.970 1.00 35.78 110 SER A CA 1
ATOM 909 C C . SER A 1 110 ? -3.318 15.154 -15.242 1.00 35.78 110 SER A C 1
ATOM 911 O O . SER A 1 110 ? -3.781 14.108 -15.695 1.00 35.78 110 SER A O 1
ATOM 913 N N . LYS A 1 111 ? -2.557 15.185 -14.140 1.00 39.09 111 LYS A N 1
ATOM 914 C CA . LYS A 1 111 ? -2.315 14.023 -13.273 1.00 39.09 111 LYS A CA 1
ATOM 915 C C . LYS A 1 111 ? -3.655 13.569 -12.698 1.00 39.09 111 LYS A C 1
ATOM 917 O O . LYS A 1 111 ? -4.211 14.245 -11.839 1.00 39.09 111 LYS A O 1
ATOM 922 N N . SER A 1 112 ? -4.175 12.463 -13.210 1.00 39.94 112 SER A N 1
ATOM 923 C CA . SER A 1 112 ? -5.458 11.897 -12.803 1.00 39.94 112 SER A CA 1
ATOM 924 C C . SER A 1 112 ? -5.178 10.534 -12.181 1.00 39.94 112 SER A C 1
ATOM 926 O O . SER A 1 112 ? -4.848 9.597 -12.900 1.00 39.94 112 SER A O 1
ATOM 928 N N . TYR A 1 113 ? -5.252 10.427 -10.854 1.00 45.53 113 TYR A N 1
ATOM 929 C CA . TYR A 1 113 ? -5.181 9.133 -10.173 1.00 45.53 113 TYR A CA 1
ATOM 930 C C . TYR A 1 113 ? -6.539 8.447 -10.279 1.00 45.53 113 TYR A C 1
ATOM 932 O O . TYR A 1 113 ? -7.568 9.082 -10.037 1.00 45.53 113 TYR A O 1
ATOM 940 N N . GLN A 1 114 ? -6.558 7.161 -10.628 1.00 52.03 114 GLN A N 1
ATOM 941 C CA . GLN A 1 114 ? -7.801 6.402 -10.707 1.00 52.03 114 GLN A CA 1
ATOM 942 C C . GLN A 1 114 ? -7.834 5.368 -9.584 1.00 52.03 114 GLN A C 1
ATOM 944 O O . GLN A 1 114 ? -7.115 4.371 -9.603 1.00 52.03 114 GLN A O 1
ATOM 949 N N . ILE A 1 115 ? -8.669 5.636 -8.580 1.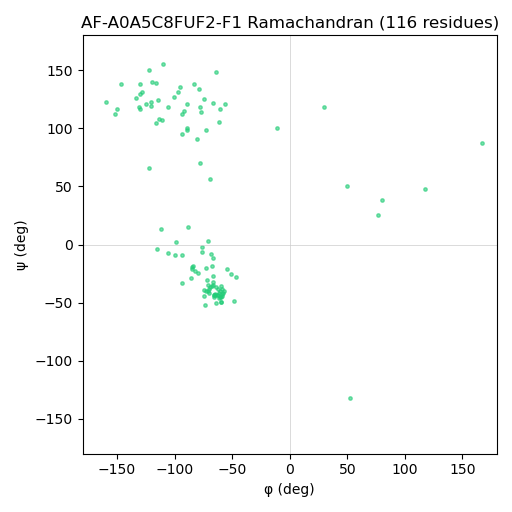00 54.03 115 ILE A N 1
ATOM 950 C CA . ILE A 1 115 ? -8.946 4.705 -7.486 1.00 54.03 115 ILE A CA 1
ATOM 951 C C . ILE A 1 115 ? -10.158 3.881 -7.903 1.00 54.03 115 ILE A C 1
ATOM 953 O O . ILE A 1 115 ? -11.255 4.419 -8.067 1.00 54.03 115 ILE A O 1
ATOM 957 N N . PHE A 1 116 ? -9.960 2.579 -8.089 1.00 53.38 116 PHE A N 1
ATOM 958 C CA . PHE A 1 116 ? -11.052 1.656 -8.370 1.00 53.38 116 PHE A CA 1
ATOM 959 C C . PHE A 1 116 ? -11.531 1.051 -7.048 1.00 53.38 116 PHE A C 1
ATOM 961 O O . PHE A 1 116 ? -10.808 0.303 -6.387 1.00 53.38 116 PHE A O 1
ATOM 968 N N . ILE A 1 117 ? -12.755 1.415 -6.667 1.00 43.12 117 ILE A N 1
ATOM 969 C CA . ILE A 1 117 ? -13.490 0.850 -5.532 1.00 43.12 117 ILE A CA 1
ATOM 970 C C . ILE A 1 117 ? -14.478 -0.157 -6.122 1.00 43.12 117 ILE A C 1
ATOM 972 O O . ILE A 1 117 ? -15.200 0.186 -7.062 1.00 43.12 117 ILE A O 1
ATOM 976 N N . LYS A 1 118 ? -14.458 -1.397 -5.631 1.00 38.50 118 LYS A N 1
ATOM 977 C CA . LYS A 1 118 ? -15.383 -2.448 -6.064 1.00 38.50 118 LYS A CA 1
ATOM 978 C C . LYS A 1 118 ? -16.629 -2.476 -5.188 1.00 38.50 118 LYS A C 1
ATOM 980 O O . LYS A 1 118 ? -16.491 -2.186 -3.980 1.00 38.50 118 LYS A O 1
#

Foldseek 3Di:
DPPCPPVLVVVVVVLVVCPPVPPPPVVLVVVLVVVVVVCVVQVWQEEEEEQCRVVPSVVVNCVVCVRHHYAYADCSDPVRNDDPDPDTQKYWYQDPPPDPDDDDDDDDDDRDTDIDGD

Mean predicted aligned error: 12.66 Å

Secondary structure (DSSP, 8-state):
----HHHHHHHHHHHHHGGGTT--HHHHHHHHHHHHHHHHHH--SEEEEET-TTSHHHHHHHHH-TTSEEEEE-TTSGGGSS---S--SEEEE-S---SSS-S----------EEEE-

InterPro domains:
  IPR029063 S-adenosyl-L-methionine-dependent methyltransferase superfamily [G3DSA:3.40.50.150] (3-80)
  IPR029063 S-adenosyl-L-methionine-dependent methyltransferase super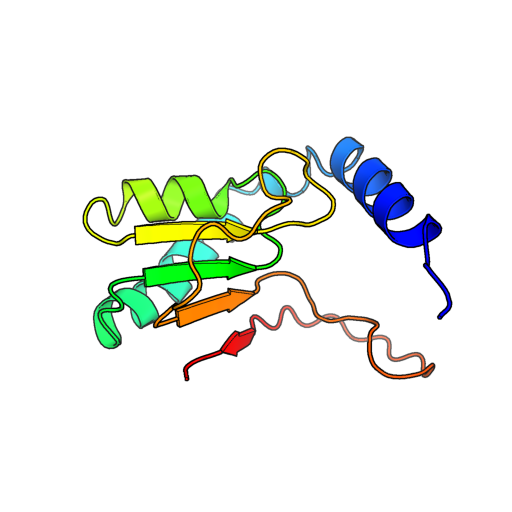family [SSF53335] (22-103)